Protein AF-A0A0B8PHJ8-F1 (afdb_monomer)

pLDDT: mean 85.35, std 16.11, range [32.56, 98.19]

Foldseek 3Di:
DKDKDWDDDPWKIKIKMKDKDKDAVVNVVQVVVQVVCVVVVHDRDDDSVVGDAIKIKIKIKMAMKTWPDWDDPDPVDIDTDIDGDVPGIDMDMDIDRDPPPDPDDDD

Structure (mmCIF, N/CA/C/O backbone):
data_AF-A0A0B8PHJ8-F1
#
_entry.id   AF-A0A0B8PHJ8-F1
#
loop_
_atom_site.group_PDB
_atom_site.id
_atom_site.type_symbol
_atom_site.label_atom_id
_atom_site.label_alt_id
_atom_site.label_comp_id
_atom_site.label_asym_id
_atom_site.label_entity_id
_atom_site.label_seq_id
_atom_site.pdbx_PDB_ins_code
_atom_site.Cartn_x
_atom_site.Cartn_y
_atom_site.Cartn_z
_atom_site.occupancy
_atom_site.B_iso_or_equiv
_atom_site.auth_seq_id
_atom_site.auth_comp_id
_atom_site.auth_asym_id
_atom_site.auth_atom_id
_atom_site.pdbx_PDB_model_num
ATOM 1 N N . MET A 1 1 ? 2.105 -3.963 2.188 1.00 89.75 1 MET A N 1
ATOM 2 C CA . MET A 1 1 ? 3.475 -3.649 1.728 1.00 89.75 1 MET A CA 1
ATOM 3 C C . MET A 1 1 ? 3.482 -3.562 0.212 1.00 89.75 1 MET A C 1
ATOM 5 O O . MET A 1 1 ? 2.781 -4.341 -0.423 1.00 89.75 1 MET A O 1
ATOM 9 N N . SER A 1 2 ? 4.243 -2.634 -0.365 1.00 92.19 2 SER A N 1
ATOM 10 C CA . SER A 1 2 ? 4.405 -2.515 -1.816 1.00 92.19 2 SER A CA 1
ATOM 11 C C . SER A 1 2 ? 5.878 -2.527 -2.214 1.00 92.19 2 SER A C 1
ATOM 13 O O . SER A 1 2 ? 6.739 -2.010 -1.506 1.00 92.19 2 SER A O 1
ATOM 15 N N . LEU A 1 3 ? 6.148 -3.140 -3.360 1.00 95.69 3 LEU A N 1
ATOM 16 C CA . LEU A 1 3 ? 7.399 -3.084 -4.095 1.00 95.69 3 LEU A CA 1
ATOM 17 C C . LEU A 1 3 ? 7.153 -2.271 -5.365 1.00 95.69 3 LEU A C 1
ATOM 19 O O . LEU A 1 3 ? 6.144 -2.464 -6.047 1.00 95.69 3 LEU A O 1
ATOM 23 N N . LEU A 1 4 ? 8.078 -1.371 -5.680 1.00 97.06 4 LEU A N 1
ATOM 24 C CA . LEU A 1 4 ? 8.025 -0.546 -6.877 1.00 97.06 4 LEU A CA 1
ATOM 25 C C . LEU A 1 4 ? 9.363 -0.623 -7.603 1.00 97.06 4 LEU A C 1
ATOM 27 O O . LEU A 1 4 ? 10.403 -0.310 -7.026 1.00 97.06 4 LEU A O 1
ATOM 31 N N . LEU A 1 5 ? 9.319 -1.030 -8.867 1.00 97.38 5 LEU A N 1
ATOM 32 C CA . LEU A 1 5 ? 10.472 -1.082 -9.754 1.00 97.38 5 LEU A CA 1
ATOM 33 C C . LEU A 1 5 ? 10.280 -0.101 -10.908 1.00 97.38 5 LEU A C 1
ATOM 35 O O . LEU A 1 5 ? 9.208 -0.051 -11.512 1.00 97.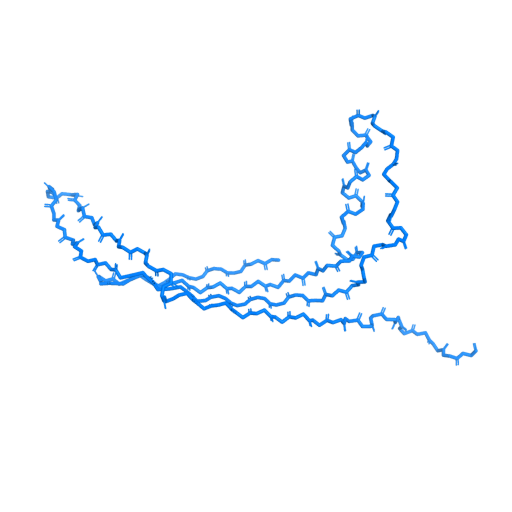38 5 LEU A O 1
ATOM 39 N N . TYR A 1 6 ? 11.342 0.630 -11.237 1.00 95.94 6 TYR A N 1
ATOM 40 C CA . TYR A 1 6 ? 11.399 1.512 -12.395 1.00 95.94 6 TYR A CA 1
ATOM 41 C C . TYR A 1 6 ? 12.406 0.996 -13.418 1.00 95.94 6 TYR A C 1
ATOM 43 O O . TYR A 1 6 ? 13.508 0.581 -13.069 1.00 95.94 6 TYR A O 1
ATOM 51 N N . SER A 1 7 ? 12.029 1.079 -14.689 1.00 94.81 7 SER A N 1
ATOM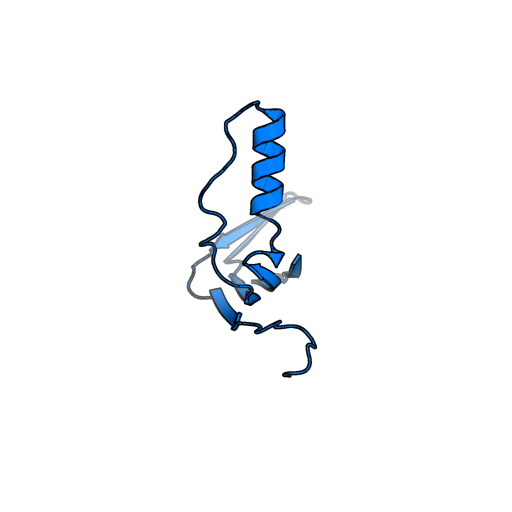 52 C CA . SER A 1 7 ? 12.931 0.949 -15.829 1.00 94.81 7 SER A CA 1
ATOM 53 C C . SER A 1 7 ? 12.875 2.257 -16.611 1.00 94.81 7 SER A C 1
ATOM 55 O O . SER A 1 7 ? 11.798 2.692 -17.020 1.00 94.81 7 SER A O 1
ATOM 57 N N . ILE A 1 8 ? 14.024 2.915 -16.753 1.00 91.38 8 ILE A N 1
ATOM 58 C CA . ILE A 1 8 ? 14.152 4.231 -17.384 1.00 91.38 8 ILE A CA 1
ATOM 59 C C . ILE A 1 8 ? 15.016 4.062 -18.630 1.00 91.38 8 ILE A C 1
ATOM 61 O O . ILE A 1 8 ? 16.172 3.654 -18.533 1.00 91.38 8 ILE A O 1
ATOM 65 N N . ALA A 1 9 ? 14.450 4.389 -19.786 1.00 90.06 9 ALA A N 1
ATOM 66 C CA . ALA A 1 9 ? 15.128 4.443 -21.071 1.00 90.06 9 ALA A CA 1
ATOM 67 C C . ALA A 1 9 ? 15.054 5.866 -21.655 1.00 90.06 9 ALA A C 1
ATOM 69 O O . ALA A 1 9 ? 14.380 6.750 -21.118 1.00 90.06 9 ALA A O 1
ATOM 70 N N . SER A 1 10 ? 15.751 6.094 -22.769 1.00 87.19 10 SER A N 1
ATOM 71 C CA . SER A 1 10 ? 15.768 7.390 -23.466 1.00 87.19 10 SER A CA 1
ATOM 72 C C . SER A 1 10 ? 14.416 7.777 -24.0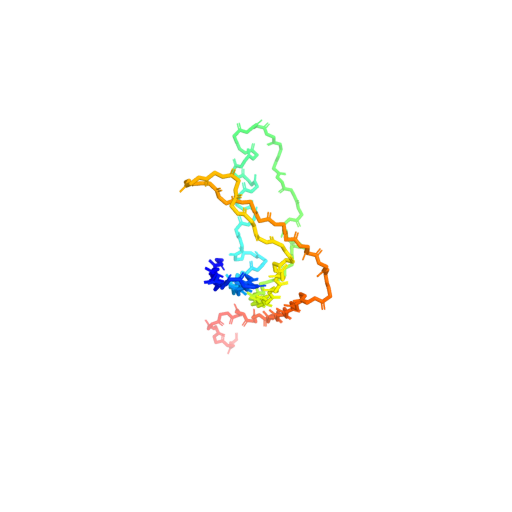67 1.00 87.19 10 SER A C 1
ATOM 74 O O . SER A 1 10 ? 14.140 8.955 -24.241 1.00 87.19 10 SER A O 1
ATOM 76 N N . THR A 1 11 ? 13.552 6.808 -24.366 1.00 87.12 11 THR A N 1
ATOM 77 C CA . THR A 1 11 ? 12.251 7.047 -25.013 1.00 87.12 11 THR A CA 1
ATOM 78 C C . THR A 1 11 ? 11.065 6.694 -24.131 1.00 87.12 11 THR A C 1
ATOM 80 O O . THR A 1 11 ? 9.936 7.043 -24.455 1.00 87.12 11 THR A O 1
ATOM 83 N N . GLU A 1 12 ? 11.283 5.984 -23.028 1.00 88.19 12 GLU A N 1
ATOM 84 C CA . GLU A 1 12 ? 10.200 5.459 -22.205 1.00 88.19 12 GLU A CA 1
ATOM 85 C C . GLU A 1 12 ? 10.607 5.309 -20.743 1.00 88.19 12 GLU A C 1
ATOM 87 O O . GLU A 1 12 ? 11.771 5.101 -20.401 1.00 88.19 12 GLU A O 1
ATOM 92 N N . ILE A 1 13 ? 9.610 5.391 -19.872 1.00 91.38 13 ILE A N 1
ATOM 93 C CA . ILE A 1 13 ? 9.722 5.089 -18.452 1.00 91.38 13 ILE A CA 1
ATOM 94 C C . ILE A 1 13 ? 8.625 4.094 -18.104 1.00 91.38 13 ILE A C 1
ATOM 96 O O . ILE A 1 13 ? 7.437 4.428 -18.156 1.00 91.38 13 ILE A O 1
ATOM 100 N N . ASN A 1 14 ? 9.032 2.902 -17.687 1.00 93.38 14 ASN A N 1
ATOM 101 C CA . ASN A 1 14 ? 8.137 1.858 -17.214 1.00 93.38 14 ASN A CA 1
ATOM 102 C C . ASN A 1 14 ? 8.183 1.768 -15.685 1.00 93.38 14 ASN A C 1
ATOM 104 O O . ASN A 1 14 ? 9.259 1.859 -15.085 1.00 93.38 14 ASN A O 1
ATOM 108 N N . SER A 1 15 ? 7.034 1.539 -15.053 1.00 94.69 15 SER A N 1
ATOM 109 C CA . SER A 1 15 ? 6.963 1.168 -13.640 1.00 94.69 15 SER A CA 1
ATOM 110 C C . SER A 1 15 ? 6.151 -0.103 -13.429 1.00 94.69 15 SER A C 1
ATOM 112 O O . SER A 1 15 ? 5.120 -0.322 -14.064 1.00 94.69 15 SER A O 1
ATOM 114 N N . TYR A 1 16 ? 6.638 -0.933 -12.511 1.00 95.88 16 TYR A N 1
ATOM 115 C CA . TYR A 1 16 ? 6.000 -2.166 -12.071 1.00 95.88 16 TYR A CA 1
ATOM 116 C C . TYR A 1 16 ? 5.775 -2.064 -10.571 1.00 95.88 16 TYR A C 1
ATOM 118 O O . TYR A 1 16 ? 6.729 -1.905 -9.808 1.00 95.88 16 TYR A O 1
ATOM 126 N N . SER A 1 17 ? 4.521 -2.140 -10.146 1.00 96.69 17 SER A N 1
ATOM 127 C CA . SER A 1 17 ? 4.152 -2.148 -8.738 1.00 96.69 17 SER A CA 1
ATOM 128 C C . SER A 1 17 ? 3.552 -3.492 -8.370 1.00 96.69 17 SER A C 1
ATOM 130 O O . SER A 1 17 ? 2.651 -3.974 -9.050 1.00 96.69 17 SER A O 1
ATOM 132 N N . LEU A 1 18 ? 4.048 -4.081 -7.288 1.00 96.44 18 LEU A N 1
ATOM 133 C CA . LEU A 1 18 ? 3.463 -5.255 -6.659 1.00 96.44 18 LEU A CA 1
ATOM 134 C C . LEU A 1 18 ? 3.119 -4.897 -5.217 1.00 96.44 18 LEU A C 1
ATOM 136 O O . LEU A 1 18 ? 3.992 -4.483 -4.459 1.00 96.44 18 LEU A O 1
ATOM 140 N N . MET A 1 19 ? 1.868 -5.068 -4.818 1.00 96.19 19 MET A N 1
ATOM 141 C CA . MET A 1 19 ? 1.420 -4.859 -3.448 1.00 96.19 19 MET A CA 1
ATOM 142 C C . MET A 1 19 ? 0.873 -6.160 -2.882 1.00 96.19 19 MET A C 1
ATOM 144 O O . MET A 1 19 ? -0.009 -6.766 -3.479 1.00 96.19 19 MET A O 1
ATOM 148 N N . LEU A 1 20 ? 1.350 -6.537 -1.698 1.00 95.25 20 LEU A N 1
ATOM 149 C CA . LEU A 1 20 ? 0.764 -7.586 -0.871 1.00 95.25 20 LEU A CA 1
ATOM 150 C C . LEU A 1 20 ? 0.255 -6.959 0.427 1.00 95.25 20 LEU A C 1
ATOM 152 O O . LEU A 1 20 ? 0.998 -6.264 1.129 1.00 95.25 20 LEU A O 1
ATOM 156 N N . GLY A 1 21 ? -1.008 -7.190 0.754 1.00 94.00 21 GLY A N 1
ATOM 157 C CA . GLY A 1 21 ? -1.640 -6.658 1.953 1.00 94.00 21 GLY A CA 1
ATOM 158 C C . GLY A 1 21 ? -2.776 -7.536 2.449 1.00 94.00 21 GLY A C 1
ATOM 159 O O . GLY A 1 21 ? -3.029 -8.613 1.914 1.00 94.00 21 GLY A O 1
ATOM 160 N N . THR A 1 22 ? -3.459 -7.054 3.480 1.00 95.31 22 THR A N 1
ATOM 161 C CA . THR A 1 22 ? -4.645 -7.696 4.044 1.00 95.31 22 THR A CA 1
ATOM 162 C C . THR A 1 22 ? -5.688 -6.642 4.403 1.00 95.31 22 THR A C 1
ATOM 164 O O . THR A 1 22 ? -5.333 -5.508 4.724 1.00 95.31 22 THR A O 1
ATOM 167 N N . THR A 1 23 ? -6.963 -7.014 4.354 1.00 94.25 23 THR A N 1
ATOM 168 C CA . THR A 1 23 ? -8.084 -6.256 4.935 1.00 94.25 23 THR A CA 1
ATOM 169 C C . THR A 1 23 ? -8.703 -7.038 6.091 1.00 94.25 23 THR A C 1
ATOM 171 O O . THR A 1 23 ? -8.298 -8.178 6.329 1.00 94.25 23 THR A O 1
ATOM 174 N N . GLY A 1 24 ? -9.691 -6.446 6.765 1.00 94.94 24 GLY A N 1
ATOM 175 C CA . GLY A 1 24 ? -10.377 -7.041 7.915 1.00 94.94 24 GLY A CA 1
ATOM 176 C C . GLY A 1 24 ? -9.581 -6.881 9.213 1.00 94.94 24 GLY A C 1
ATOM 177 O O . GLY A 1 24 ? -8.665 -6.058 9.248 1.00 94.94 24 GLY A O 1
ATOM 178 N N . PRO A 1 25 ? -9.875 -7.673 10.258 1.00 95.56 25 PRO A N 1
ATOM 179 C CA . PRO A 1 25 ? -9.183 -7.584 11.547 1.00 95.56 25 PRO A CA 1
ATOM 180 C C . PRO A 1 25 ? -7.649 -7.594 11.442 1.00 95.56 25 PRO A C 1
ATOM 182 O O . PRO A 1 25 ? -6.962 -6.850 12.136 1.00 95.56 25 PRO A O 1
ATOM 185 N N . ASN A 1 26 ? -7.084 -8.351 10.495 1.00 95.00 26 ASN A N 1
ATOM 186 C CA . ASN A 1 26 ? -5.637 -8.419 10.274 1.00 95.00 26 ASN A CA 1
ATOM 187 C C . ASN A 1 26 ? -5.015 -7.100 9.775 1.00 95.00 26 ASN A C 1
ATOM 189 O O . ASN A 1 26 ? -3.789 -6.995 9.712 1.00 95.00 26 ASN A O 1
ATOM 193 N N . SER A 1 27 ? -5.817 -6.105 9.376 1.00 95.25 27 SER A N 1
ATOM 194 C CA . SER A 1 27 ? -5.315 -4.777 9.012 1.00 95.25 27 SER A CA 1
ATOM 195 C C . SER A 1 27 ? -5.091 -3.863 10.218 1.00 95.25 27 SER A C 1
ATOM 197 O O . SER A 1 27 ? -4.579 -2.762 10.026 1.00 95.25 27 SER A O 1
ATOM 199 N N . TYR A 1 28 ? -5.486 -4.284 11.426 1.00 96.25 28 TYR A N 1
ATOM 200 C CA . TYR A 1 28 ? -5.374 -3.522 12.676 1.00 96.25 28 TYR A CA 1
ATOM 201 C C . TYR A 1 28 ? -6.026 -2.128 12.639 1.00 96.25 28 TYR A C 1
ATOM 203 O O . TYR A 1 28 ? -5.561 -1.168 13.264 1.00 96.25 28 TYR A O 1
ATOM 211 N N . ALA A 1 29 ? -7.079 -1.980 11.831 1.00 96.62 29 ALA A N 1
ATOM 212 C CA . ALA A 1 29 ? -7.727 -0.688 11.633 1.00 96.62 29 ALA A CA 1
ATOM 213 C C . ALA A 1 29 ? -8.518 -0.253 12.880 1.00 96.62 29 ALA A C 1
ATOM 215 O O . ALA A 1 29 ? -8.517 0.931 13.220 1.00 96.62 29 ALA A O 1
ATOM 216 N N . GLU A 1 30 ? -9.127 -1.208 13.588 1.00 97.50 30 GLU A N 1
ATOM 217 C CA . GLU A 1 30 ? -9.852 -0.974 14.837 1.00 97.50 30 GLU A CA 1
ATOM 218 C C . GLU A 1 30 ? -8.928 -0.463 15.941 1.00 97.50 30 GLU A C 1
ATOM 220 O O . GLU A 1 30 ? -9.193 0.562 16.569 1.00 97.50 30 GLU A O 1
ATOM 225 N N . GLU A 1 31 ? -7.810 -1.147 16.156 1.00 97.44 31 GLU A N 1
ATOM 226 C CA . GLU A 1 31 ? -6.814 -0.812 17.165 1.00 97.44 31 GLU A CA 1
ATOM 227 C C . GLU A 1 31 ? -6.185 0.547 16.871 1.00 97.44 31 GLU A C 1
ATOM 229 O O . GLU A 1 31 ? -6.025 1.365 17.779 1.00 97.44 31 GLU A O 1
ATOM 234 N N . GLY A 1 32 ? -5.887 0.823 15.596 1.00 97.94 32 GLY A N 1
ATOM 235 C CA . GLY A 1 32 ? -5.415 2.131 15.153 1.00 97.94 32 GLY A CA 1
ATOM 236 C C . GLY A 1 32 ? -6.419 3.245 15.456 1.00 97.94 32 GLY A C 1
ATOM 237 O O . GLY A 1 32 ? -6.039 4.296 15.979 1.00 97.94 32 GLY A O 1
ATOM 238 N N . GLN A 1 33 ? -7.709 3.015 15.193 1.00 97.75 33 GLN A N 1
ATOM 239 C CA . GLN A 1 33 ? -8.748 3.994 15.505 1.00 97.75 33 GLN A CA 1
ATOM 240 C C . GLN A 1 33 ? -8.900 4.200 17.018 1.00 97.75 33 GLN A C 1
ATOM 242 O O . GLN A 1 33 ? -8.894 5.344 17.478 1.00 97.75 33 GLN A O 1
ATOM 247 N N . LYS A 1 34 ? -8.973 3.117 17.804 1.00 98.06 34 LYS A N 1
ATOM 248 C CA . LYS A 1 34 ? -9.043 3.167 19.275 1.00 98.06 34 LYS A CA 1
ATOM 249 C C . LYS A 1 34 ? -7.853 3.923 19.866 1.00 98.06 34 LYS A C 1
ATOM 251 O O . LYS A 1 34 ? -8.026 4.762 20.750 1.00 98.06 34 LYS A O 1
ATOM 256 N N . PHE A 1 35 ? -6.652 3.697 19.334 1.00 97.94 35 PHE A N 1
ATOM 257 C CA . PHE A 1 35 ? -5.451 4.425 19.729 1.00 97.94 35 PHE A CA 1
ATOM 258 C C . PHE A 1 35 ? -5.597 5.935 19.505 1.00 97.94 35 PHE A C 1
ATOM 260 O O . PHE A 1 35 ? -5.397 6.707 20.443 1.00 97.94 35 PHE A O 1
ATOM 267 N N . VAL A 1 36 ? -6.009 6.368 18.308 1.00 98.00 36 VAL A N 1
ATOM 268 C CA . VAL A 1 36 ? -6.220 7.797 18.020 1.00 98.00 36 VAL A CA 1
ATOM 269 C C . VAL A 1 36 ? -7.296 8.394 18.933 1.00 98.00 36 VAL A C 1
ATOM 271 O O . VAL A 1 36 ? -7.052 9.440 19.535 1.00 98.00 36 VAL A O 1
ATOM 274 N N . HIS A 1 37 ? -8.440 7.721 19.105 1.00 97.75 37 HIS A N 1
ATOM 275 C CA . HIS A 1 37 ? -9.531 8.175 19.979 1.00 97.75 37 HIS A CA 1
ATOM 276 C C . HIS A 1 37 ? -9.065 8.361 21.434 1.00 97.75 37 HIS A C 1
ATOM 278 O O . HIS A 1 37 ? -9.403 9.364 22.069 1.00 97.75 37 HIS A O 1
ATOM 284 N N . SER A 1 38 ? -8.190 7.477 21.928 1.00 97.25 38 SER A N 1
ATOM 285 C CA . SER A 1 38 ? -7.598 7.584 23.270 1.00 97.25 38 SER A CA 1
ATOM 286 C C . SER A 1 38 ? -6.697 8.816 23.461 1.00 97.25 38 SER A C 1
ATOM 288 O O . SER A 1 38 ? -6.621 9.368 24.570 1.00 97.25 38 SER A O 1
ATOM 290 N N . ILE A 1 39 ? -6.032 9.269 22.389 1.00 98.19 39 ILE A N 1
ATOM 291 C CA . ILE A 1 39 ? -5.160 10.451 22.387 1.00 98.19 39 ILE A CA 1
ATOM 292 C C . ILE A 1 39 ? -6.007 11.718 22.408 1.00 98.19 39 ILE A C 1
ATOM 294 O O . ILE A 1 39 ? -5.783 12.593 23.242 1.00 98.19 39 ILE A O 1
ATOM 298 N N . ILE A 1 40 ? -6.994 11.800 21.514 1.00 97.88 40 ILE A N 1
ATOM 299 C CA . ILE A 1 40 ? -7.822 13.001 21.344 1.00 97.88 40 ILE A CA 1
ATOM 300 C C . ILE A 1 40 ? -8.982 13.091 22.343 1.00 97.88 40 ILE A C 1
ATOM 302 O O . ILE A 1 40 ? -9.727 14.064 22.310 1.00 97.88 40 ILE A O 1
ATOM 306 N N . LYS A 1 41 ? -9.127 12.095 23.229 1.00 96.81 41 LYS A N 1
ATOM 307 C CA . LYS A 1 41 ? -10.199 12.012 24.236 1.00 96.81 41 LYS A CA 1
ATOM 308 C C . LYS A 1 41 ? -11.599 12.045 23.611 1.00 96.81 41 LYS A C 1
ATOM 310 O O . LYS A 1 41 ? -12.489 12.718 24.119 1.00 96.81 41 LYS A O 1
ATOM 315 N N . SER A 1 42 ? -11.765 11.326 22.501 1.00 97.19 42 SER A N 1
ATOM 316 C CA . SER A 1 42 ? -13.066 11.102 21.861 1.00 97.19 42 SER A CA 1
ATOM 317 C C . SER A 1 42 ? -13.715 9.821 22.394 1.00 97.19 42 SER A C 1
ATOM 319 O O . SER A 1 42 ? -13.031 8.989 22.990 1.00 97.19 42 SER A O 1
ATOM 321 N N . ASP A 1 43 ? -15.020 9.673 22.171 1.00 97.25 43 ASP A N 1
ATOM 322 C CA . ASP A 1 43 ? -15.789 8.483 22.543 1.00 97.25 43 ASP A CA 1
ATOM 323 C C . ASP A 1 43 ? -15.268 7.224 21.838 1.00 97.25 43 ASP A C 1
ATOM 325 O O . ASP A 1 43 ? -14.682 7.299 20.755 1.00 97.25 43 ASP A O 1
ATOM 329 N N . ASP A 1 44 ? -15.509 6.050 22.424 1.00 95.88 44 ASP A N 1
ATOM 330 C CA . ASP A 1 44 ? -15.039 4.785 21.859 1.00 95.88 44 ASP A CA 1
ATOM 331 C C . ASP A 1 44 ? -15.659 4.510 20.478 1.00 95.88 44 ASP A C 1
ATOM 333 O O . ASP A 1 44 ? -16.887 4.557 20.327 1.00 95.88 44 ASP A O 1
ATOM 337 N N . PRO A 1 45 ? -14.845 4.161 19.463 1.00 96.38 45 PRO A N 1
ATOM 338 C CA . PRO A 1 45 ? -15.358 3.875 18.131 1.00 96.38 45 PRO A CA 1
ATOM 339 C C . PRO A 1 45 ? -16.210 2.597 18.132 1.00 96.38 45 PRO A C 1
ATOM 341 O O . PRO A 1 45 ? -15.776 1.549 18.609 1.00 96.38 45 PRO A O 1
ATOM 344 N N . GLN A 1 46 ? -17.420 2.684 17.573 1.00 95.69 46 GLN A N 1
ATOM 345 C CA . GLN A 1 46 ? -18.399 1.591 17.505 1.00 95.69 46 GLN A CA 1
ATOM 346 C C . GLN A 1 46 ? -18.506 1.000 16.090 1.00 95.69 46 GLN A C 1
ATOM 348 O O . GLN A 1 46 ? -18.109 1.629 15.111 1.00 95.69 46 GLN A O 1
ATOM 353 N N . GLY A 1 47 ? -19.107 -0.191 15.978 1.00 96.00 47 GLY A N 1
ATOM 354 C CA . GLY A 1 47 ? -19.437 -0.832 14.695 1.00 96.00 47 GLY A CA 1
ATOM 355 C C . GLY A 1 47 ? -18.414 -1.852 14.187 1.00 96.00 47 GLY A C 1
ATOM 356 O O . GLY A 1 47 ? -18.685 -2.533 13.198 1.00 96.00 47 GLY A O 1
ATOM 357 N N . TRP A 1 48 ? -17.288 -2.013 14.884 1.00 96.81 48 TRP A N 1
ATOM 358 C CA . TRP A 1 48 ? -16.225 -2.957 14.525 1.00 96.81 48 TRP A CA 1
ATOM 359 C C . TRP A 1 48 ? -16.633 -4.435 14.600 1.00 96.81 48 TRP A C 1
ATOM 361 O O . TRP A 1 48 ? -16.066 -5.250 13.874 1.00 96.81 48 TRP A O 1
ATOM 371 N N . ASP A 1 49 ? -17.679 -4.767 15.361 1.00 95.00 49 ASP A N 1
ATOM 372 C CA . ASP A 1 49 ? -18.260 -6.119 15.402 1.00 95.00 49 ASP A CA 1
ATOM 373 C C . ASP A 1 49 ? -18.831 -6.573 14.044 1.00 95.00 49 ASP A C 1
ATOM 375 O O . ASP A 1 49 ? -18.975 -7.767 13.801 1.00 95.00 49 ASP A O 1
ATOM 379 N N . ASN A 1 50 ? -19.147 -5.629 13.147 1.00 95.56 50 ASN A N 1
ATOM 380 C CA . ASN A 1 50 ? -19.680 -5.896 11.805 1.00 95.56 50 ASN A CA 1
ATOM 381 C C . ASN A 1 50 ? -18.673 -5.554 10.690 1.00 95.56 50 ASN A C 1
ATOM 383 O O . ASN A 1 50 ? -19.069 -5.294 9.551 1.00 95.56 50 ASN A O 1
ATOM 387 N N . GLN A 1 51 ? -17.377 -5.485 11.007 1.00 95.00 51 GLN A N 1
ATOM 388 C CA . GLN A 1 51 ? -16.345 -5.208 10.008 1.00 95.00 51 GLN A CA 1
ATOM 389 C C . GLN A 1 51 ? -16.222 -6.339 8.971 1.00 9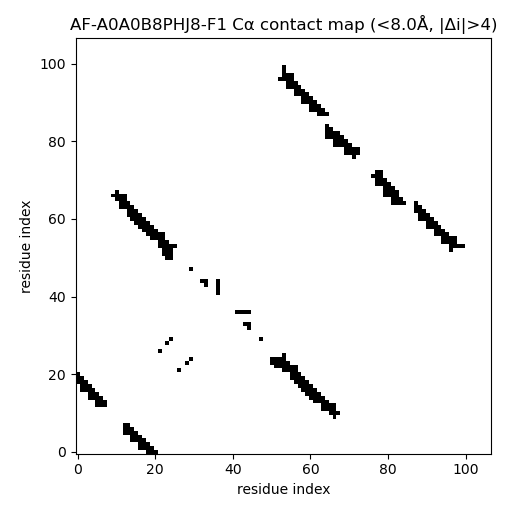5.00 51 GLN A C 1
ATOM 391 O O . GLN A 1 51 ? -16.633 -7.475 9.202 1.00 95.00 51 GLN A O 1
ATOM 396 N N . ILE A 1 52 ? -15.630 -6.031 7.815 1.00 93.75 52 ILE A N 1
ATOM 397 C CA . ILE A 1 52 ? -15.377 -7.028 6.766 1.00 93.75 52 ILE A CA 1
ATOM 398 C C . ILE A 1 52 ? -14.402 -8.115 7.239 1.00 93.75 52 ILE A C 1
ATOM 400 O O . ILE A 1 52 ? -13.475 -7.846 8.002 1.00 93.75 52 ILE A O 1
ATOM 404 N N . GLU A 1 53 ? -14.575 -9.335 6.733 1.00 94.25 53 GLU A N 1
ATOM 405 C CA . GLU A 1 53 ? -13.690 -10.456 7.052 1.00 94.25 53 GLU A CA 1
ATOM 406 C C . GLU A 1 53 ? -12.269 -10.281 6.489 1.00 94.25 53 GLU A C 1
ATOM 408 O O . GLU A 1 53 ? -11.998 -9.462 5.600 1.00 94.25 53 GLU A O 1
ATOM 413 N N . ASN A 1 54 ? -11.349 -11.101 7.001 1.00 95.56 54 ASN A N 1
ATOM 414 C CA . ASN A 1 54 ? -9.963 -11.121 6.559 1.00 95.56 54 ASN A CA 1
ATOM 415 C C . ASN A 1 54 ? -9.842 -11.519 5.081 1.00 95.56 54 ASN A C 1
ATOM 417 O O . ASN A 1 54 ? -10.269 -12.594 4.657 1.00 95.56 54 ASN A O 1
ATOM 421 N N . GLN A 1 55 ? -9.179 -10.670 4.297 1.00 95.00 55 GLN A N 1
ATOM 422 C CA . GLN A 1 55 ? -8.831 -10.968 2.907 1.00 95.00 55 GLN A CA 1
ATOM 423 C C . GLN A 1 55 ? -7.375 -10.639 2.654 1.00 95.00 55 GLN A C 1
ATOM 425 O O . GLN A 1 55 ? -6.916 -9.568 3.039 1.00 95.00 55 GLN A O 1
ATOM 430 N N . VAL A 1 56 ? -6.675 -11.511 1.936 1.00 94.94 56 VAL A N 1
ATOM 431 C CA . VAL A 1 56 ? -5.366 -11.188 1.370 1.00 94.94 56 VAL A CA 1
ATOM 432 C C . VAL A 1 56 ? -5.580 -10.453 0.053 1.00 94.94 56 VAL A C 1
ATOM 434 O O . VAL A 1 56 ? -6.347 -10.898 -0.803 1.00 94.94 56 VAL A O 1
ATOM 437 N N . VAL A 1 57 ? -4.886 -9.330 -0.111 1.00 94.50 57 VAL A N 1
ATOM 438 C CA . VAL A 1 57 ? -4.924 -8.502 -1.317 1.00 94.50 57 VAL A CA 1
ATOM 439 C C . VAL A 1 57 ? -3.574 -8.581 -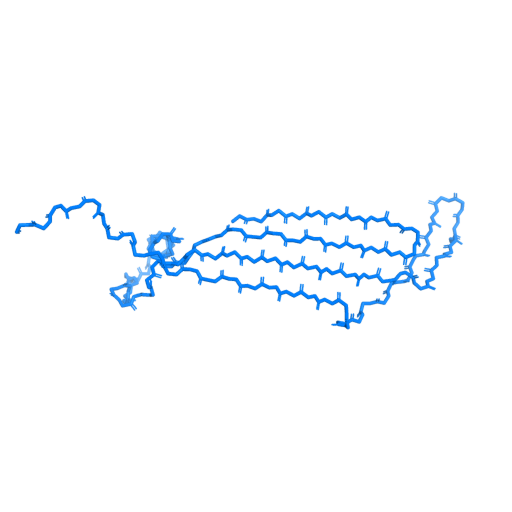2.009 1.00 94.50 57 VAL A C 1
ATOM 441 O O . VAL A 1 57 ? -2.549 -8.237 -1.419 1.00 94.50 57 VAL A O 1
ATOM 444 N N . LEU A 1 58 ? -3.590 -8.992 -3.274 1.00 95.06 58 LEU A N 1
ATOM 445 C CA . LEU A 1 58 ? -2.453 -8.908 -4.178 1.00 95.06 58 LEU A CA 1
ATOM 446 C C . LEU A 1 58 ? -2.816 -7.955 -5.317 1.00 95.06 58 LEU A C 1
ATOM 448 O O . LEU A 1 58 ? -3.764 -8.207 -6.058 1.00 95.06 58 LEU A O 1
ATOM 452 N N . ASN A 1 59 ? -2.065 -6.869 -5.462 1.00 95.44 59 ASN A N 1
ATOM 453 C CA . ASN A 1 59 ? -2.218 -5.941 -6.578 1.00 95.44 59 ASN A CA 1
ATOM 454 C C . ASN A 1 59 ? -0.941 -5.940 -7.415 1.00 95.44 59 ASN A C 1
ATOM 456 O O . ASN A 1 59 ? 0.158 -5.840 -6.871 1.00 95.44 59 ASN A O 1
ATOM 460 N N . PHE A 1 60 ? -1.091 -6.039 -8.728 1.00 96.00 60 PHE A N 1
ATOM 461 C CA . PHE A 1 60 ? -0.013 -5.832 -9.679 1.00 96.00 60 PHE A CA 1
ATOM 462 C C . PHE A 1 60 ? -0.410 -4.721 -10.644 1.00 96.00 60 PHE A C 1
ATOM 464 O O . PHE A 1 60 ? -1.481 -4.765 -11.243 1.00 96.00 60 PHE A O 1
ATOM 471 N N . THR A 1 61 ? 0.464 -3.738 -10.820 1.00 95.19 61 THR A N 1
ATOM 472 C CA . THR A 1 61 ? 0.246 -2.628 -11.744 1.00 95.19 61 THR A CA 1
ATOM 473 C C . THR A 1 61 ? 1.460 -2.446 -12.644 1.00 95.19 61 THR A C 1
ATOM 475 O O . THR A 1 61 ? 2.591 -2.372 -12.165 1.00 95.19 61 THR A O 1
ATOM 478 N N . TYR A 1 62 ? 1.211 -2.311 -13.942 1.00 94.44 62 TYR A N 1
ATOM 479 C CA . TYR A 1 62 ? 2.178 -1.881 -14.943 1.00 94.44 62 TYR A CA 1
ATOM 480 C C . TYR A 1 62 ? 1.781 -0.505 -15.480 1.00 94.44 62 TYR A C 1
ATOM 482 O O . TYR A 1 62 ? 0.616 -0.279 -15.813 1.00 94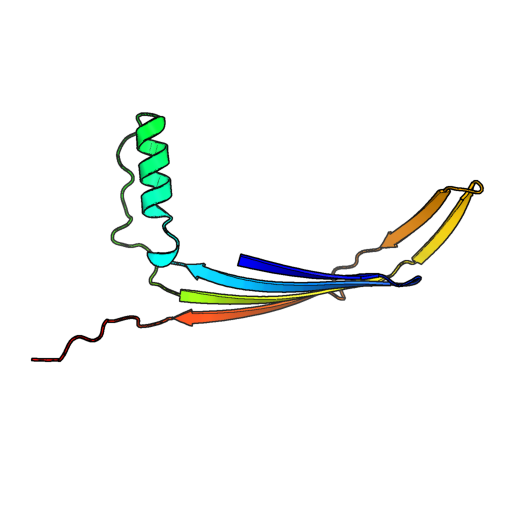.44 62 TYR A O 1
ATOM 490 N N . ASN A 1 63 ? 2.753 0.400 -15.581 1.00 92.75 63 ASN A N 1
ATOM 491 C CA . ASN A 1 63 ? 2.592 1.687 -16.249 1.00 92.75 63 ASN A CA 1
ATOM 492 C C . ASN A 1 63 ? 3.719 1.918 -17.243 1.00 92.75 63 ASN A C 1
ATOM 494 O O . ASN A 1 63 ? 4.888 1.704 -16.917 1.00 92.75 63 ASN A O 1
ATOM 498 N N . ARG A 1 64 ? 3.371 2.489 -18.394 1.00 90.00 64 ARG A N 1
ATOM 499 C CA . ARG A 1 64 ? 4.312 2.985 -19.396 1.00 90.00 64 ARG A CA 1
ATOM 500 C C . ARG A 1 64 ? 4.081 4.464 -19.656 1.00 90.00 64 ARG A C 1
ATOM 502 O O . ARG A 1 64 ? 2.947 4.895 -19.839 1.00 90.00 64 ARG A O 1
ATOM 509 N N . ASN A 1 65 ? 5.165 5.230 -19.694 1.00 88.38 65 ASN A N 1
ATOM 510 C CA . ASN A 1 65 ? 5.148 6.640 -20.061 1.00 88.38 65 ASN A CA 1
ATOM 511 C C . ASN A 1 65 ? 6.155 6.859 -21.184 1.00 88.38 65 ASN A C 1
ATOM 513 O O . ASN A 1 65 ? 7.345 6.624 -20.982 1.00 88.38 65 ASN A O 1
ATOM 517 N N . ASP A 1 66 ? 5.691 7.314 -22.340 1.00 87.31 66 ASP A N 1
ATOM 518 C CA . ASP A 1 66 ? 6.564 7.604 -23.472 1.00 87.31 66 ASP A CA 1
ATOM 519 C C . ASP A 1 66 ? 7.107 9.041 -23.357 1.00 87.31 66 ASP A C 1
ATOM 521 O O . ASP A 1 66 ? 6.372 9.993 -23.071 1.00 87.31 66 ASP A O 1
ATOM 525 N N . LYS A 1 67 ? 8.412 9.206 -23.577 1.00 86.06 67 LYS A N 1
ATOM 526 C CA . LYS A 1 67 ? 9.088 10.50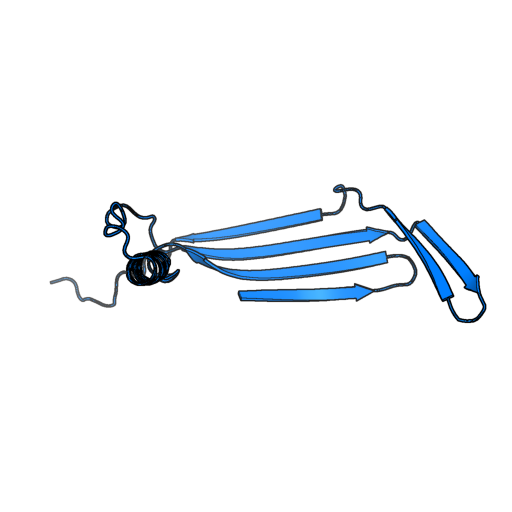4 -23.659 1.00 86.06 67 LYS A CA 1
ATOM 527 C C . LYS A 1 67 ? 8.974 11.005 -25.093 1.00 86.06 67 LYS A C 1
ATOM 529 O O . LYS A 1 67 ? 9.430 10.345 -26.021 1.00 86.06 67 LYS A O 1
ATOM 534 N N . TRP A 1 68 ? 8.319 12.144 -25.287 1.00 80.31 68 TRP A N 1
ATOM 535 C CA . TRP A 1 68 ? 7.998 12.633 -26.634 1.00 80.31 68 TRP A CA 1
ATOM 536 C C . TRP A 1 68 ? 9.007 13.662 -27.133 1.00 80.31 68 TRP A C 1
ATOM 538 O O . TRP A 1 68 ? 9.138 13.869 -28.336 1.00 80.31 68 TRP A O 1
ATOM 548 N N . TYR A 1 69 ? 9.721 14.308 -26.215 1.00 76.31 69 TYR A N 1
ATOM 549 C CA . TYR A 1 69 ? 10.724 15.304 -26.543 1.00 76.31 69 TYR A CA 1
ATOM 550 C C . TYR A 1 69 ? 11.790 15.361 -25.449 1.00 76.31 69 TYR A C 1
ATOM 552 O O . TYR A 1 69 ? 11.461 15.434 -24.264 1.00 76.31 69 TYR A O 1
ATOM 560 N N . GLU A 1 70 ? 13.055 15.358 -25.856 1.00 75.56 70 GLU A N 1
ATOM 561 C CA . GLU A 1 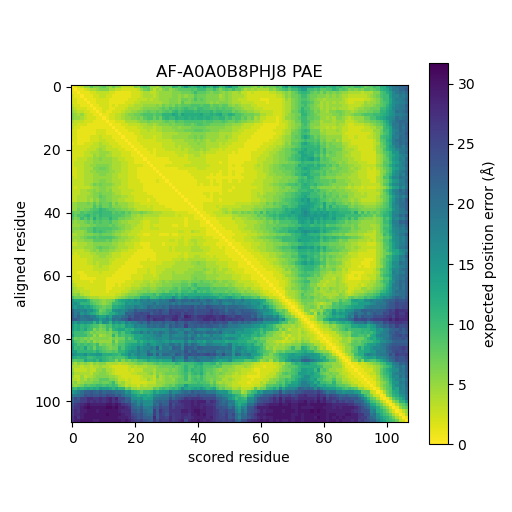70 ? 14.212 15.578 -24.993 1.00 75.56 70 GLU A CA 1
ATOM 562 C C . GLU A 1 70 ? 15.167 16.540 -25.708 1.00 75.56 70 GLU A C 1
ATOM 564 O O . GLU A 1 70 ? 15.538 16.318 -26.861 1.00 75.56 70 GLU A O 1
ATOM 569 N N . SER A 1 71 ? 15.547 17.636 -25.050 1.00 76.56 71 SER A N 1
ATOM 570 C CA . SER A 1 71 ? 16.511 18.597 -25.596 1.00 76.56 71 SER A CA 1
ATOM 571 C C . SER A 1 71 ? 17.403 19.182 -24.514 1.00 76.56 71 SER A C 1
ATOM 573 O O . SER A 1 71 ? 16.916 19.534 -23.440 1.00 76.56 71 SER A O 1
ATOM 575 N N . ALA A 1 72 ? 18.684 19.381 -24.816 1.00 73.56 72 ALA A N 1
ATOM 576 C CA . ALA A 1 72 ? 19.587 20.121 -23.942 1.00 73.56 72 ALA A CA 1
ATOM 577 C C . ALA A 1 72 ? 19.155 21.598 -23.849 1.00 73.56 72 ALA A C 1
ATOM 579 O O . ALA A 1 72 ? 19.039 22.280 -24.866 1.00 73.56 72 ALA A O 1
ATOM 580 N N . LEU A 1 73 ? 18.923 22.095 -22.632 1.00 74.50 73 LEU A N 1
ATOM 581 C CA . LEU A 1 73 ? 18.715 23.523 -22.356 1.00 74.50 73 LEU A CA 1
ATOM 582 C C . LEU A 1 73 ? 20.050 24.256 -22.198 1.00 74.50 73 LEU A C 1
ATOM 584 O O . LEU A 1 73 ? 20.192 25.403 -22.611 1.00 74.50 73 LEU A O 1
ATOM 588 N N . SER A 1 74 ? 21.029 23.599 -21.577 1.00 78.38 74 SER A N 1
ATOM 589 C CA . SER A 1 74 ? 22.403 24.078 -21.417 1.00 78.38 74 SER A CA 1
ATOM 590 C C . SER A 1 74 ? 23.338 22.876 -21.256 1.00 78.38 74 SER A C 1
ATOM 592 O O . SER A 1 74 ? 22.870 21.758 -21.056 1.00 78.38 74 SER A O 1
ATOM 594 N N . GLY A 1 75 ? 24.660 23.080 -21.310 1.00 71.44 75 GLY A N 1
ATOM 595 C CA . GLY A 1 75 ? 25.654 21.992 -21.283 1.00 71.44 75 GLY A CA 1
ATOM 596 C C . GLY A 1 75 ? 25.602 21.046 -20.071 1.00 71.44 75 GLY A C 1
ATOM 597 O O . GLY A 1 75 ? 26.286 20.029 -20.077 1.00 71.44 75 GLY A O 1
ATOM 598 N N . THR A 1 76 ? 24.802 21.354 -19.047 1.00 78.31 76 THR A N 1
ATOM 599 C CA . THR A 1 76 ? 24.584 20.503 -17.867 1.00 78.31 76 THR A CA 1
ATOM 600 C C . THR A 1 76 ? 23.113 20.175 -17.596 1.00 78.31 76 THR A C 1
ATOM 602 O O . THR A 1 76 ? 22.832 19.425 -16.665 1.00 78.31 76 THR A O 1
ATOM 605 N N . THR A 1 77 ? 22.163 20.736 -18.355 1.00 75.81 77 THR A N 1
ATOM 606 C CA . THR A 1 77 ? 20.722 20.625 -18.070 1.00 75.81 77 THR A CA 1
ATOM 607 C C . THR A 1 77 ? 19.952 20.185 -19.308 1.00 75.81 77 THR A C 1
ATOM 609 O O . THR A 1 77 ? 19.944 20.892 -20.316 1.00 75.81 77 THR A O 1
ATOM 612 N N . ASN A 1 78 ? 19.236 19.065 -19.202 1.00 78.00 78 ASN A N 1
ATOM 613 C CA . ASN A 1 78 ? 18.295 18.596 -20.218 1.00 78.00 78 ASN A CA 1
ATOM 614 C C . ASN A 1 78 ? 16.855 18.946 -19.824 1.00 78.00 78 ASN A C 1
ATOM 616 O O . ASN A 1 78 ? 16.512 18.988 -18.643 1.00 78.00 78 ASN A O 1
ATOM 620 N N . HIS A 1 79 ? 16.016 19.189 -20.825 1.00 78.12 79 HIS A N 1
ATOM 621 C CA . HIS A 1 79 ? 14.572 19.325 -20.699 1.00 78.12 79 HIS A CA 1
ATOM 622 C C . HIS A 1 79 ? 13.894 18.131 -21.352 1.00 78.12 79 HIS A C 1
ATOM 624 O O . HIS A 1 79 ? 14.103 17.873 -22.537 1.00 78.12 79 HIS A O 1
ATOM 630 N N . GLU A 1 80 ? 13.056 17.445 -20.583 1.00 78.00 80 GLU A N 1
ATOM 631 C CA . GLU A 1 80 ? 12.246 16.325 -21.046 1.00 78.00 80 GLU A CA 1
ATOM 632 C C . GLU A 1 80 ? 10.763 16.698 -20.963 1.00 78.00 80 GLU A C 1
ATOM 634 O O . GLU A 1 80 ? 10.298 17.239 -19.959 1.00 78.00 80 GLU A O 1
ATOM 639 N N . SER A 1 81 ? 10.000 16.391 -22.010 1.00 77.44 81 SER A N 1
ATOM 640 C CA . SER A 1 81 ? 8.538 16.465 -22.001 1.00 77.44 81 SER A CA 1
ATOM 641 C C . SER A 1 81 ? 7.957 15.064 -22.153 1.00 77.44 81 SER A C 1
ATOM 643 O O . SER A 1 81 ? 8.202 14.362 -23.138 1.00 77.44 81 SER A O 1
ATOM 645 N N . VAL A 1 82 ? 7.179 14.659 -21.152 1.00 77.44 82 VAL A N 1
ATOM 646 C CA . VAL A 1 82 ? 6.570 13.330 -21.054 1.00 77.44 82 VAL A CA 1
ATOM 647 C C . VAL A 1 82 ? 5.060 13.492 -21.081 1.00 77.44 82 VAL A C 1
ATOM 649 O O . VAL A 1 82 ? 4.508 14.193 -20.230 1.00 77.44 82 VAL A O 1
ATOM 652 N N . LEU A 1 83 ? 4.382 12.827 -22.019 1.00 68.25 83 LEU A N 1
ATOM 653 C CA . LEU A 1 83 ? 2.927 12.733 -21.986 1.00 68.25 83 LEU A CA 1
ATOM 654 C C . LEU A 1 83 ? 2.517 11.412 -21.340 1.00 68.25 83 LEU A C 1
ATOM 656 O O . LEU A 1 83 ? 2.913 10.333 -21.775 1.00 68.25 83 LEU A O 1
ATOM 660 N N . ARG A 1 84 ? 1.673 11.502 -20.311 1.00 65.38 84 ARG A N 1
ATOM 661 C CA . ARG A 1 84 ? 1.026 10.339 -19.704 1.00 65.38 84 ARG A CA 1
ATOM 662 C C . ARG A 1 84 ? -0.420 10.276 -20.168 1.00 65.38 84 ARG A C 1
ATOM 664 O O . ARG A 1 84 ? -1.266 11.009 -19.667 1.00 65.38 84 ARG A O 1
ATOM 671 N N . LEU A 1 85 ? -0.698 9.401 -21.126 1.00 65.12 85 LEU A N 1
ATOM 672 C CA . LEU A 1 85 ? -2.063 8.995 -21.448 1.00 65.12 85 LEU A CA 1
ATOM 673 C C . LEU A 1 85 ? -2.354 7.703 -20.682 1.00 65.12 85 LEU A C 1
ATOM 675 O O . LEU A 1 85 ? -1.550 6.775 -20.732 1.00 65.12 85 LEU A O 1
ATOM 679 N N . ALA A 1 86 ? -3.513 7.599 -20.025 1.00 62.72 86 ALA A N 1
ATOM 680 C CA . ALA A 1 86 ? -3.938 6.388 -19.303 1.00 62.72 86 ALA A CA 1
ATOM 681 C C . ALA A 1 86 ? -4.194 5.165 -20.221 1.00 62.72 86 ALA A C 1
ATOM 683 O O . ALA A 1 86 ? -4.774 4.175 -19.794 1.00 62.72 86 ALA A O 1
ATOM 684 N N . LEU A 1 87 ? -3.769 5.228 -21.486 1.00 66.19 87 LEU A N 1
ATOM 685 C CA . LEU A 1 87 ? -3.920 4.178 -22.490 1.00 66.19 87 LEU A CA 1
ATOM 686 C C . LEU A 1 87 ? -3.018 2.963 -22.227 1.00 66.19 87 LEU A C 1
ATOM 688 O O . LEU A 1 87 ? -3.319 1.879 -22.713 1.00 66.19 87 LEU A O 1
ATOM 692 N N . TRP A 1 88 ? -1.937 3.126 -21.455 1.00 70.94 88 TRP A N 1
ATOM 693 C CA . TRP A 1 88 ? -0.934 2.076 -21.221 1.00 70.94 88 TRP A CA 1
ATOM 694 C C . TRP A 1 88 ? -0.752 1.708 -19.742 1.00 70.94 88 TRP A C 1
ATOM 696 O O . TRP A 1 88 ? 0.298 1.196 -19.349 1.00 70.94 88 TRP A O 1
ATOM 706 N N . GLN A 1 89 ? -1.764 1.973 -18.915 1.00 86.31 89 GLN A N 1
ATOM 707 C CA . GLN A 1 89 ? -1.811 1.491 -17.538 1.00 86.31 89 GLN A CA 1
ATOM 708 C C . GLN A 1 89 ? -2.672 0.232 -17.466 1.00 86.31 89 GLN A C 1
ATOM 710 O O . GLN A 1 89 ? -3.813 0.223 -17.926 1.00 86.31 89 GLN A O 1
ATOM 715 N N . VAL A 1 90 ? -2.143 -0.814 -16.837 1.00 88.69 90 VAL A N 1
ATOM 716 C CA . VAL A 1 90 ? -2.902 -2.031 -16.543 1.00 88.69 90 VAL A CA 1
ATOM 717 C C . VAL A 1 90 ? -2.712 -2.387 -15.079 1.00 88.69 90 VAL A C 1
ATOM 719 O O . VAL A 1 90 ? -1.584 -2.513 -14.602 1.00 88.69 90 VAL A O 1
ATOM 722 N N . THR A 1 91 ? -3.827 -2.579 -14.380 1.00 89.75 91 THR A N 1
ATOM 723 C CA . THR A 1 91 ? -3.856 -3.021 -12.987 1.00 89.75 91 THR A CA 1
ATOM 724 C C . THR A 1 91 ? -4.647 -4.315 -12.889 1.00 89.75 91 THR A C 1
ATOM 726 O O . THR A 1 91 ? -5.774 -4.403 -13.372 1.00 89.75 91 THR A O 1
ATOM 729 N N . PHE A 1 92 ? -4.058 -5.300 -12.225 1.00 91.56 92 PHE A N 1
ATOM 730 C CA . PHE A 1 92 ? -4.710 -6.534 -11.821 1.00 91.56 92 PHE A CA 1
ATOM 731 C C . PHE A 1 92 ? -4.799 -6.564 -10.302 1.00 91.56 92 PHE A C 1
ATOM 733 O O . PHE A 1 92 ? -3.812 -6.324 -9.604 1.00 91.56 92 PHE A O 1
ATOM 740 N N . GLU A 1 93 ? -5.978 -6.892 -9.793 1.00 93.25 93 GLU A N 1
ATOM 741 C CA . GLU A 1 93 ? -6.204 -7.073 -8.368 1.00 93.25 93 GLU A CA 1
ATOM 742 C C . GLU A 1 93 ? -6.816 -8.444 -8.119 1.00 93.25 93 GLU A C 1
ATOM 744 O O . GLU A 1 93 ? -7.799 -8.829 -8.750 1.00 93.25 93 GLU A O 1
ATOM 749 N N . VAL A 1 94 ? -6.222 -9.171 -7.180 1.00 89.94 94 VAL A N 1
ATOM 750 C CA . VAL A 1 94 ? -6.738 -10.440 -6.686 1.00 89.94 94 VAL A CA 1
ATOM 751 C C . VAL A 1 94 ? -7.002 -10.288 -5.197 1.00 89.94 94 VAL A C 1
ATOM 753 O O . VAL A 1 94 ? -6.130 -9.872 -4.430 1.00 89.94 94 VAL A O 1
ATOM 756 N N . ARG A 1 95 ? -8.216 -10.657 -4.793 1.00 88.06 95 ARG A N 1
ATOM 757 C CA . ARG A 1 95 ? -8.626 -10.750 -3.395 1.00 88.06 95 ARG A CA 1
ATOM 758 C C . ARG A 1 95 ? -8.942 -12.197 -3.087 1.00 88.06 95 ARG A C 1
ATOM 760 O O . ARG A 1 95 ? -9.814 -12.784 -3.724 1.00 88.06 95 ARG A O 1
ATOM 767 N N . LEU A 1 96 ? -8.236 -12.759 -2.117 1.00 86.56 96 LEU A N 1
ATOM 768 C CA . LEU A 1 96 ? -8.546 -14.078 -1.586 1.00 86.56 96 LEU A CA 1
ATOM 769 C C . LEU A 1 96 ? -9.137 -13.906 -0.194 1.00 86.56 96 LEU A C 1
ATOM 771 O O . LEU A 1 96 ? -8.476 -13.377 0.700 1.00 86.56 96 LEU A O 1
ATOM 775 N N . GLN A 1 97 ? -10.372 -14.368 -0.008 1.00 82.12 97 GLN A N 1
ATOM 776 C CA . GLN A 1 97 ? -10.910 -14.585 1.330 1.00 82.12 97 GLN A CA 1
ATOM 777 C C . GLN A 1 97 ? -10.172 -15.773 1.929 1.00 82.12 97 GLN A C 1
ATOM 779 O O . GLN A 1 97 ? -10.273 -16.898 1.439 1.00 82.12 97 GLN A O 1
ATOM 784 N N . ALA A 1 98 ? -9.373 -15.505 2.953 1.00 61.28 98 ALA A N 1
ATOM 785 C CA . ALA A 1 98 ? -8.735 -16.563 3.701 1.00 61.28 98 ALA A CA 1
ATOM 786 C C . ALA A 1 98 ? -9.688 -16.935 4.837 1.00 61.28 98 ALA A C 1
ATOM 788 O O . ALA A 1 98 ? -9.839 -16.171 5.788 1.00 61.28 98 ALA A O 1
ATOM 789 N N . ALA A 1 99 ? -10.307 -18.116 4.759 1.00 54.19 99 ALA A N 1
ATOM 790 C CA . ALA A 1 99 ? -10.911 -18.752 5.923 1.00 54.19 99 ALA A CA 1
ATOM 791 C C . ALA A 1 99 ? -9.774 -19.199 6.852 1.00 54.19 99 ALA A C 1
ATOM 793 O O . ALA A 1 99 ? -9.430 -20.373 6.933 1.00 54.19 99 ALA A O 1
ATOM 794 N N . LEU A 1 100 ? -9.133 -18.250 7.534 1.00 51.97 100 LEU A N 1
ATOM 795 C CA . LEU A 1 100 ? -8.221 -18.542 8.637 1.00 51.97 100 LEU A CA 1
ATOM 796 C C . LEU A 1 100 ? -9.056 -18.884 9.881 1.00 51.97 100 LEU A C 1
ATOM 798 O O . LEU A 1 100 ? -8.858 -18.321 10.952 1.00 51.97 100 LEU A O 1
ATOM 802 N N . SER A 1 101 ? -10.025 -19.794 9.737 1.00 45.47 101 SER A N 1
ATOM 803 C CA . SER A 1 101 ? -10.578 -20.516 10.873 1.00 45.47 101 SER A CA 1
ATOM 804 C C . SER A 1 101 ? -9.480 -21.459 11.343 1.00 45.47 101 SER A C 1
ATOM 806 O O . SER A 1 101 ? -9.004 -22.295 10.572 1.00 45.47 101 SER A O 1
ATOM 808 N N . GLY A 1 102 ? -9.027 -21.248 12.574 1.00 40.25 102 GLY A N 1
ATOM 809 C CA . GLY A 1 102 ? -7.891 -21.939 13.157 1.00 40.25 102 GLY A CA 1
ATOM 810 C C . GLY A 1 102 ? -7.959 -23.459 13.040 1.00 40.25 102 GLY A C 1
ATOM 811 O O . GLY A 1 102 ? -9.018 -24.072 12.933 1.00 40.25 102 GLY A O 1
ATOM 812 N N . VAL A 1 103 ? -6.779 -24.064 13.138 1.00 45.16 103 VAL A N 1
ATOM 813 C CA . VAL A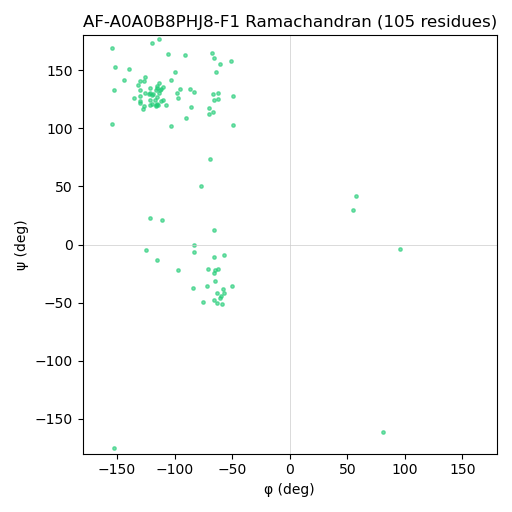 1 103 ? -6.626 -25.435 13.617 1.00 45.16 103 VAL A CA 1
ATOM 814 C C . VAL A 1 103 ? -7.412 -25.554 14.927 1.00 45.16 103 VAL A C 1
ATOM 816 O O . VAL A 1 103 ? -6.992 -25.059 15.969 1.00 45.16 103 VAL A O 1
ATOM 819 N N . GLY A 1 104 ? -8.582 -26.170 14.839 1.00 32.56 104 GLY A N 1
ATOM 820 C CA . GLY A 1 104 ? -9.494 -26.442 15.935 1.00 32.56 104 GLY A CA 1
ATOM 821 C C . GLY A 1 104 ? -10.307 -27.656 15.529 1.00 32.56 104 GLY A C 1
ATOM 822 O O . GLY A 1 104 ? -11.146 -27.583 14.637 1.00 32.56 104 GLY A O 1
ATOM 823 N N . VAL A 1 105 ? -9.959 -28.795 16.119 1.00 37.94 105 VAL A N 1
ATOM 824 C CA . VAL A 1 105 ? -10.652 -30.073 15.964 1.00 37.94 105 VAL A CA 1
ATOM 825 C C . VAL A 1 105 ? -12.148 -29.851 16.190 1.00 37.94 105 VAL A C 1
ATOM 827 O O . VAL A 1 105 ? -12.537 -29.289 17.210 1.00 37.94 105 VAL A O 1
ATOM 830 N N . GLN A 1 106 ? -12.974 -30.300 15.244 1.00 34.19 106 GLN A N 1
ATOM 831 C CA . GLN A 1 106 ? -14.398 -30.481 15.497 1.00 34.19 106 GLN A CA 1
ATOM 832 C C . GLN A 1 106 ? -14.564 -31.613 16.518 1.00 34.19 106 GLN A C 1
ATOM 834 O O . GLN A 1 106 ? -14.242 -32.763 16.208 1.00 34.19 106 GLN A O 1
ATOM 839 N N . VAL A 1 107 ? -15.054 -31.278 17.712 1.00 38.88 107 VAL A N 1
ATOM 840 C CA . VAL A 1 107 ? -15.828 -32.176 18.583 1.00 38.88 107 VAL A CA 1
ATOM 841 C C . VAL A 1 107 ? -17.037 -31.403 19.081 1.00 38.88 107 VAL A C 1
ATOM 843 O O . VAL A 1 107 ? -16.836 -30.240 19.497 1.00 38.88 107 VAL A O 1
#

Radius of gyration: 22.66 Å; Cα contacts (8 Å, |Δi|>4): 170; chains: 1; bounding box: 45×56×51 Å

Nearest PDB structures (foldseek):
  3fid-assembly2_B  TM=7.448E-01  e=1.776E-01  Salmonella enterica subsp. enterica serovar Typhimurium
  6yfn-assembly1_AB  TM=5.326E-01  e=7.867E-01  Leviviridae sp.
  6yfn-assembly1_AA  TM=2.819E-01  e=1.193E+00  Leviviridae sp.

Secondary structure (DSSP, 8-state):
-EEEEEEE-SSEEEEEEEEEEEESGGG-HHHHHHHHHHHHTPPPP--GGGPPPPEEEEEEEEEEEEEEEEEEEETTEEEEEEE--GGGEEEEEEEEE-----S----

Sequence (107 aa):
MSLLLYSIASTEINSYSLMLGTTGPNSYAEEGQKFVHSIIKSDDPQGWDNQIENQVVLNFTYNRNDKWYESALSGTTNHESVLRLALWQVTFEVRLQAALSGVGVQV

Solvent-accessible surface area (backbone atoms only — not comparable to full-atom values): 6479 Å² total; per-residue (Å²): 91,73,49,79,47,79,48,82,58,95,51,34,40,38,38,44,36,43,32,51,48,54,40,30,75,81,50,46,57,66,61,53,48,48,51,52,27,66,73,74,71,51,76,84,85,77,69,70,94,73,55,62,70,45,26,41,35,42,38,41,36,42,37,54,32,48,45,78,45,76,46,75,77,47,103,88,40,74,45,75,46,69,58,78,60,82,85,49,57,50,75,50,78,48,76,44,77,56,82,79,71,66,99,66,84,92,125

Mean predicted aligned error: 8.92 Å

Organism: NCBI:txid1481914

InterPro domains:
  IPR018707 Lipid A deacylase LpxR [PF09982] (3-79)
  IPR037107 Putative outer membrane protein superfamily [G3DSA:2.40.128.140] (1-101)